Protein AF-A0A494VJX9-F1 (afdb_monomer_lite)

Radius of gyration: 27.88 Å; chains: 1; bounding box: 88×55×49 Å

pLDDT: mean 78.07, std 16.82, range [43.84, 96.06]

InterPro domains:
  IPR010093 SinI-like, DNA-binding domain [TIGR01764] 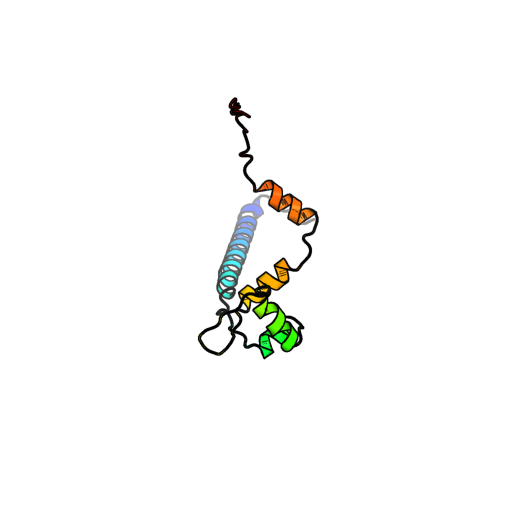(41-87)
  IPR041657 Helix-turn-helix domain, group 17 [PF12728] (40-88)

Foldseek 3Di:
DPDDDPVCVVVVVVVVVVVVVVVVVVVVVVVVVVPPPQDKDFLVRLCVVVVHDSVVSVVCVVVVLADWDDPDPGIIDGPVSSVVSVVVPDDDDPVNVVVVVVPDPPPDPDDDDDDDDDDDD

Organism: NCBI:txid2305508

Sequence (121 aa):
MNKITFEELPEMVGRLFAKLEKIEALLKGQKANEQDPDEMLTVDQAAVFLDLAVPTLYSKVSRREIPVCKPGKRLYFSKSELTEYKKGGRHQTVNQMLDEYQVIPKVLKRRSKRFSGGYGR

Structure (mmCIF, N/CA/C/O backbone):
data_AF-A0A494VJX9-F1
#
_entry.id   AF-A0A494VJX9-F1
#
loop_
_atom_site.group_PDB
_atom_site.id
_atom_site.type_symbol
_atom_site.label_atom_id
_atom_site.label_alt_id
_atom_site.label_comp_id
_atom_site.label_asym_id
_atom_site.label_entity_id
_atom_site.label_seq_id
_atom_site.pdbx_PDB_ins_code
_atom_site.Cartn_x
_atom_site.Cartn_y
_atom_site.Cartn_z
_atom_site.occupancy
_atom_site.B_iso_or_equiv
_atom_site.auth_seq_id
_atom_site.auth_comp_id
_atom_site.auth_asym_id
_atom_site.auth_atom_id
_atom_site.pdbx_PDB_model_num
ATOM 1 N N . MET A 1 1 ? -40.192 18.225 12.137 1.00 46.03 1 MET A N 1
ATOM 2 C CA . MET A 1 1 ? -39.012 18.317 13.025 1.00 46.03 1 MET A CA 1
ATOM 3 C C . MET A 1 1 ? -39.419 17.764 14.376 1.00 46.03 1 MET A C 1
ATOM 5 O O . MET A 1 1 ? -40.365 18.290 14.949 1.00 46.03 1 MET A O 1
ATOM 9 N N . ASN A 1 2 ? -38.791 16.679 14.833 1.00 67.75 2 ASN A N 1
ATOM 10 C CA . ASN A 1 2 ? -39.114 16.081 16.129 1.00 67.75 2 ASN A CA 1
ATOM 11 C C . ASN A 1 2 ? -38.747 17.081 17.231 1.00 67.75 2 ASN A C 1
ATOM 13 O O . ASN A 1 2 ? -37.590 17.483 17.341 1.00 67.75 2 ASN A O 1
ATOM 17 N N . LYS A 1 3 ? -39.754 17.542 17.976 1.00 74.62 3 LYS A N 1
ATOM 18 C CA . LYS A 1 3 ? -39.587 18.460 19.104 1.00 74.62 3 LYS A CA 1
ATOM 19 C C . LYS A 1 3 ? -39.005 17.650 20.259 1.00 74.62 3 LYS A C 1
ATOM 21 O O . LYS A 1 3 ? -39.729 16.888 20.881 1.00 74.62 3 LYS A O 1
ATOM 26 N N . ILE A 1 4 ? -37.704 17.785 20.487 1.00 77.31 4 ILE A N 1
ATOM 27 C CA . ILE A 1 4 ? -37.038 17.199 21.652 1.00 77.31 4 ILE A CA 1
ATOM 28 C C . ILE A 1 4 ? -37.461 18.028 22.864 1.00 77.31 4 ILE A C 1
ATOM 30 O O . ILE A 1 4 ? -37.346 19.257 22.838 1.00 77.31 4 ILE A O 1
ATOM 34 N N . THR A 1 5 ? -37.993 17.372 23.891 1.00 85.94 5 THR A N 1
ATOM 35 C CA . THR A 1 5 ? -38.350 18.032 25.150 1.00 85.94 5 THR A CA 1
ATOM 36 C C . THR A 1 5 ? -37.164 18.005 26.116 1.00 85.94 5 THR A C 1
ATOM 38 O O . THR A 1 5 ? -36.262 17.178 25.993 1.00 85.94 5 THR A O 1
ATOM 41 N N . PHE A 1 6 ? -37.121 18.944 27.065 1.00 84.81 6 PHE A N 1
ATOM 42 C CA . PHE A 1 6 ? -36.008 19.045 28.019 1.00 84.81 6 PHE A CA 1
ATOM 43 C C . PHE A 1 6 ? -35.879 17.790 28.900 1.00 84.81 6 PHE A C 1
ATOM 45 O O . PHE A 1 6 ? -34.769 17.345 29.176 1.00 84.81 6 PHE A O 1
ATOM 52 N N . GLU A 1 7 ? -37.006 17.172 29.258 1.00 88.62 7 GLU A N 1
ATOM 53 C CA . GLU A 1 7 ? -37.061 15.941 30.060 1.00 88.62 7 GLU A CA 1
ATOM 54 C C . GLU A 1 7 ? -36.458 14.724 29.336 1.00 88.62 7 GLU A C 1
ATOM 56 O O . GLU A 1 7 ? -35.952 13.803 29.970 1.00 88.62 7 GLU A O 1
ATOM 61 N N . GLU A 1 8 ? -36.450 14.728 28.000 1.00 86.44 8 GLU A N 1
ATOM 62 C CA . GLU A 1 8 ? -35.874 13.656 27.176 1.00 86.44 8 GLU A CA 1
ATOM 63 C C . GLU A 1 8 ? -34.352 13.806 26.978 1.00 86.44 8 GLU A C 1
ATOM 65 O O . GLU A 1 8 ? -33.702 12.910 26.428 1.00 86.44 8 GLU A O 1
ATOM 70 N N . LEU A 1 9 ? -33.747 14.918 27.422 1.00 87.38 9 LEU A N 1
ATOM 71 C CA . LEU A 1 9 ? -32.315 15.177 27.238 1.00 87.38 9 LEU A CA 1
ATOM 72 C C . LEU A 1 9 ? -31.407 14.136 27.909 1.00 87.38 9 LEU A C 1
ATOM 74 O O . LEU A 1 9 ? -30.492 13.663 27.228 1.00 87.38 9 LEU A O 1
ATOM 78 N N . PRO A 1 10 ? -31.617 13.730 29.179 1.00 89.62 10 PRO A N 1
ATOM 79 C CA . PRO A 1 10 ? -30.741 12.755 29.828 1.00 89.62 10 PRO A CA 1
ATOM 80 C C . PRO A 1 10 ? -30.725 11.413 29.085 1.00 89.62 10 PRO A C 1
ATOM 82 O O . PRO A 1 10 ? -29.666 10.818 28.879 1.00 89.62 10 PRO A O 1
ATOM 85 N N . GLU A 1 11 ? -31.890 10.967 28.609 1.00 89.00 11 GLU A N 1
ATOM 86 C CA . GLU A 1 11 ? -32.025 9.712 27.872 1.00 89.00 11 GLU A CA 1
ATOM 87 C C . GLU A 1 11 ? -31.359 9.793 26.489 1.00 89.00 11 GLU A C 1
ATOM 89 O O . GLU A 1 11 ? -30.639 8.881 26.071 1.00 89.00 11 GLU A O 1
ATOM 94 N N . MET A 1 12 ? -31.541 10.910 25.782 1.00 88.38 12 MET A N 1
ATOM 95 C CA . MET A 1 12 ? -30.925 11.136 24.476 1.00 88.38 12 MET A CA 1
ATOM 96 C C . MET A 1 12 ? -29.400 11.218 24.553 1.00 88.38 12 MET A C 1
ATOM 98 O O . MET A 1 12 ? -28.718 10.657 23.692 1.00 88.38 12 MET A O 1
ATOM 102 N N . VAL A 1 13 ? -28.858 11.858 25.592 1.00 91.25 13 VAL A N 1
ATOM 103 C CA . VAL A 1 13 ? -27.411 11.910 25.841 1.00 91.25 13 VAL A CA 1
ATOM 104 C C . VAL A 1 13 ? -26.868 10.514 26.145 1.00 91.25 13 VAL A C 1
ATOM 106 O O . VAL A 1 13 ? -25.856 10.128 25.564 1.00 91.25 13 VAL A O 1
ATOM 109 N N . GLY A 1 14 ? -27.570 9.710 26.952 1.00 92.38 14 GLY A N 1
ATOM 110 C CA . GLY A 1 14 ? -27.188 8.315 27.203 1.00 92.38 14 GLY A CA 1
ATOM 111 C C . GLY A 1 14 ? -27.150 7.470 25.924 1.00 92.38 14 GLY A C 1
ATOM 112 O O . GLY A 1 14 ? -26.184 6.750 25.667 1.00 92.38 14 GLY A O 1
ATOM 113 N N . ARG A 1 15 ? -28.159 7.616 25.054 1.00 91.44 15 ARG A N 1
ATOM 114 C CA . ARG A 1 15 ? -28.196 6.947 23.740 1.00 91.44 15 ARG A CA 1
ATOM 115 C C . ARG A 1 15 ? -27.068 7.412 22.816 1.00 91.44 15 ARG A C 1
ATOM 117 O O . ARG A 1 15 ? -26.540 6.603 22.052 1.00 91.44 15 ARG A O 1
ATOM 124 N N . LEU A 1 16 ? -26.713 8.697 22.853 1.00 93.88 16 LEU A N 1
ATOM 125 C CA . LEU A 1 16 ? -25.591 9.238 22.086 1.00 93.88 16 LEU A CA 1
ATOM 126 C C . LEU A 1 16 ? -24.269 8.642 22.576 1.00 93.88 16 LEU A C 1
ATOM 128 O O . LEU A 1 16 ? -23.473 8.187 21.760 1.00 93.88 16 LEU A O 1
ATOM 132 N N . PHE A 1 17 ? -24.078 8.578 23.893 1.00 95.06 17 PHE A N 1
ATOM 133 C CA . PHE A 1 17 ? -22.880 8.022 24.514 1.00 95.06 17 PHE A CA 1
ATOM 134 C C . PHE A 1 17 ? -22.680 6.550 24.136 1.00 95.06 17 PHE A C 1
ATOM 136 O O . PHE A 1 17 ? -21.626 6.184 23.629 1.00 95.06 17 PHE A O 1
ATOM 143 N N . ALA A 1 18 ? -23.732 5.731 24.228 1.00 93.62 18 ALA A N 1
ATOM 144 C CA . ALA A 1 18 ? -23.677 4.325 23.818 1.00 93.62 18 ALA A CA 1
ATOM 145 C C . ALA A 1 18 ? -23.341 4.148 22.323 1.00 93.62 18 ALA A C 1
ATOM 147 O O . ALA A 1 18 ? -22.629 3.221 21.928 1.00 93.62 18 ALA A O 1
ATOM 148 N N . LYS A 1 19 ? -23.840 5.043 21.456 1.00 93.56 19 LYS A N 1
ATOM 149 C CA . LYS A 1 19 ? -23.477 5.041 20.030 1.00 93.56 19 LYS A CA 1
ATOM 150 C C . LYS A 1 19 ? -22.017 5.433 19.815 1.00 93.56 19 LYS A C 1
ATOM 152 O O . LYS A 1 19 ? -21.372 4.831 18.959 1.00 93.56 19 LYS A O 1
ATOM 157 N N . LEU A 1 20 ? -21.511 6.405 20.572 1.00 94.12 20 LEU A N 1
ATOM 158 C CA . LEU A 1 20 ? -20.107 6.810 20.524 1.00 94.12 20 LEU A CA 1
ATOM 159 C C . LEU A 1 20 ? -19.191 5.666 20.966 1.00 94.12 20 LEU A C 1
ATOM 161 O O . LEU A 1 20 ? -18.298 5.308 20.206 1.00 94.12 20 LEU A O 1
ATOM 165 N N . GLU A 1 21 ? -19.473 5.004 22.091 1.00 94.62 21 GLU A N 1
ATOM 166 C CA . GLU A 1 21 ? -18.704 3.835 22.547 1.00 94.62 21 GLU A CA 1
ATOM 167 C C . GLU A 1 21 ? -18.676 2.713 21.500 1.00 94.62 21 GLU A C 1
ATOM 169 O O . GLU A 1 21 ? -17.631 2.114 21.234 1.00 94.62 21 GLU A O 1
ATOM 174 N N . LYS A 1 22 ? -19.812 2.450 20.841 1.00 94.31 22 LYS A N 1
ATOM 175 C CA . LYS A 1 22 ? -19.888 1.451 19.768 1.00 94.31 22 LYS A CA 1
ATOM 176 C C . LYS A 1 22 ? -19.014 1.828 18.570 1.00 94.31 22 LYS A C 1
ATOM 178 O O . LYS A 1 22 ? -18.343 0.961 18.012 1.00 94.31 22 LYS A O 1
ATOM 183 N N . ILE A 1 23 ? -19.018 3.099 18.166 1.00 93.25 23 ILE A N 1
ATOM 184 C CA . ILE A 1 23 ? -18.161 3.595 17.081 1.00 93.25 23 ILE A CA 1
ATOM 185 C C . ILE A 1 23 ? -16.686 3.489 17.484 1.00 93.25 23 ILE A C 1
ATOM 187 O O . ILE A 1 23 ? -15.879 2.996 16.699 1.00 93.25 23 ILE A O 1
ATOM 191 N N . GLU A 1 24 ? -16.334 3.876 18.709 1.00 89.94 24 GLU A N 1
ATOM 192 C CA . GLU A 1 24 ? -14.968 3.756 19.224 1.00 89.94 24 GLU A CA 1
ATOM 193 C C . GLU A 1 24 ? -14.475 2.305 19.233 1.00 89.94 24 GLU A C 1
ATOM 195 O O . GLU A 1 24 ? -13.343 2.038 18.827 1.00 89.94 24 GLU A O 1
ATOM 200 N N . ALA A 1 25 ? -15.319 1.356 19.646 1.00 88.38 25 ALA A N 1
ATOM 201 C CA . ALA A 1 25 ? -14.991 -0.066 19.627 1.00 88.38 25 ALA A CA 1
ATOM 202 C C . ALA A 1 25 ? -14.744 -0.584 18.198 1.00 88.38 25 ALA A C 1
ATOM 204 O O . ALA A 1 25 ? -13.759 -1.286 17.958 1.00 88.38 25 ALA A O 1
ATOM 205 N N . LEU A 1 26 ? -15.588 -0.195 17.235 1.00 86.38 26 LEU A N 1
ATOM 206 C CA . LEU A 1 26 ? -15.417 -0.567 15.826 1.00 86.38 26 LEU A CA 1
ATOM 207 C C . LEU A 1 26 ? -14.131 0.023 15.224 1.00 86.38 26 LEU A C 1
ATOM 209 O O . LEU A 1 26 ? -13.405 -0.679 14.522 1.00 86.38 26 LEU A O 1
ATOM 213 N N . LEU A 1 27 ? -13.808 1.281 15.539 1.00 81.19 27 LEU A N 1
ATOM 214 C CA . LEU A 1 27 ? -12.590 1.941 15.058 1.00 81.19 27 LEU A CA 1
ATOM 215 C C . LEU A 1 27 ? -11.314 1.341 15.666 1.00 81.19 27 LEU A C 1
ATOM 217 O O . LEU A 1 27 ? -10.307 1.209 14.970 1.00 81.19 27 LEU A O 1
ATOM 221 N N . LYS A 1 28 ? -11.343 0.938 16.944 1.00 80.25 28 LYS A N 1
ATOM 222 C CA . LYS A 1 28 ? -10.225 0.217 17.581 1.00 80.25 28 LYS A CA 1
ATOM 223 C C . LYS A 1 28 ? -9.977 -1.140 16.919 1.00 80.25 28 LYS A C 1
ATOM 225 O O . LYS A 1 28 ? -8.821 -1.498 16.715 1.00 80.25 28 LYS A O 1
ATOM 230 N N . GLY A 1 29 ? -11.037 -1.858 16.541 1.00 66.69 29 GLY A N 1
ATOM 231 C CA . GLY A 1 29 ? -10.928 -3.130 15.819 1.00 66.69 29 GLY A CA 1
ATOM 232 C C . GLY A 1 29 ? -10.369 -2.986 14.399 1.00 66.69 29 GLY A C 1
ATOM 233 O O . GLY A 1 29 ? -9.607 -3.837 13.953 1.00 66.69 29 GLY A O 1
ATOM 234 N N . GLN A 1 30 ? -10.685 -1.893 13.697 1.00 63.09 30 GLN A N 1
ATOM 235 C CA . GLN A 1 30 ? -10.206 -1.668 12.327 1.00 63.09 30 GLN A CA 1
ATOM 236 C C . GLN A 1 30 ? -8.705 -1.363 12.242 1.00 63.09 30 GLN A C 1
ATOM 238 O O . GLN A 1 30 ? -8.054 -1.834 11.315 1.00 63.09 30 GLN A O 1
ATOM 243 N N . LYS A 1 31 ? -8.128 -0.653 13.221 1.00 58.16 31 LYS A N 1
ATOM 244 C CA . LYS A 1 31 ? -6.680 -0.360 13.234 1.00 58.16 31 LYS A CA 1
ATOM 245 C C . LYS A 1 31 ? -5.796 -1.604 13.374 1.00 58.16 31 LYS A C 1
ATOM 247 O O . LYS A 1 31 ? -4.626 -1.553 13.016 1.00 58.16 31 LYS A O 1
ATOM 252 N N . ALA A 1 32 ? -6.334 -2.715 13.880 1.00 53.25 32 ALA A N 1
ATOM 253 C CA . ALA A 1 32 ? -5.587 -3.966 14.003 1.00 53.25 32 ALA A CA 1
ATOM 254 C C . ALA A 1 32 ? -5.468 -4.740 12.674 1.00 53.25 32 ALA A C 1
ATOM 256 O O . ALA A 1 32 ? -4.579 -5.575 12.551 1.00 53.25 32 ALA A O 1
ATOM 257 N N . ASN A 1 33 ? -6.307 -4.443 11.672 1.00 51.16 33 ASN A N 1
ATOM 258 C CA . ASN A 1 33 ? -6.288 -5.118 10.367 1.00 51.16 33 ASN A CA 1
ATOM 259 C C . ASN A 1 33 ? -5.368 -4.455 9.326 1.00 51.16 33 ASN A C 1
ATOM 261 O O . ASN A 1 33 ? -5.300 -4.932 8.201 1.00 51.16 33 ASN A O 1
ATOM 265 N N . GLU A 1 34 ? -4.646 -3.384 9.669 1.00 54.44 34 GLU A N 1
ATOM 266 C CA . GLU A 1 34 ? -3.615 -2.808 8.782 1.00 54.44 34 GLU A CA 1
ATOM 267 C C . GLU A 1 34 ? -2.246 -3.493 8.927 1.00 54.44 34 GLU A C 1
ATOM 269 O O . GLU A 1 34 ? -1.308 -3.161 8.207 1.00 54.44 34 GLU A O 1
ATOM 274 N N . GLN A 1 35 ? -2.124 -4.484 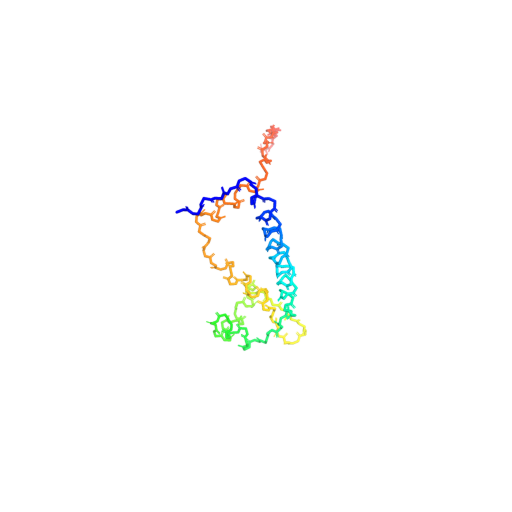9.815 1.00 52.03 35 GLN A N 1
ATOM 275 C CA . GLN A 1 35 ? -0.982 -5.397 9.840 1.00 52.03 35 GLN A CA 1
ATOM 276 C C . GLN A 1 35 ? -1.250 -6.589 8.921 1.00 52.03 35 GLN A C 1
ATOM 278 O O . GLN A 1 35 ? -1.215 -7.740 9.355 1.00 52.03 35 GLN A O 1
ATOM 283 N N . ASP A 1 36 ? -1.517 -6.326 7.641 1.00 57.56 36 ASP A N 1
ATOM 284 C CA . ASP A 1 36 ? -1.230 -7.359 6.652 1.00 57.56 36 ASP A CA 1
ATOM 285 C C . ASP A 1 36 ? 0.278 -7.645 6.768 1.00 57.56 36 ASP A C 1
ATOM 287 O O . ASP A 1 36 ? 1.076 -6.700 6.705 1.00 57.56 36 ASP A O 1
ATOM 291 N N . PRO A 1 37 ? 0.701 -8.900 7.014 1.00 61.78 37 PRO A N 1
ATOM 292 C CA . PRO A 1 37 ? 2.116 -9.230 7.007 1.00 61.78 37 PRO A CA 1
ATOM 293 C C . PRO A 1 37 ? 2.650 -8.799 5.649 1.00 61.78 37 PRO A C 1
ATOM 295 O O . PRO A 1 37 ? 2.119 -9.239 4.631 1.00 61.78 37 PRO A O 1
ATOM 298 N N . ASP A 1 38 ? 3.629 -7.893 5.649 1.00 73.31 38 ASP A N 1
ATOM 299 C CA . ASP A 1 38 ? 4.127 -7.258 4.435 1.00 73.31 38 ASP A CA 1
ATOM 300 C C . ASP A 1 38 ? 4.460 -8.329 3.392 1.00 73.31 38 ASP A C 1
ATOM 302 O O . ASP A 1 38 ? 5.416 -9.101 3.523 1.00 73.31 38 ASP A O 1
ATOM 306 N N . GLU A 1 39 ? 3.565 -8.455 2.413 1.00 85.75 39 GLU A N 1
ATOM 307 C CA . GLU A 1 39 ? 3.545 -9.604 1.526 1.00 85.75 39 GLU A CA 1
ATOM 308 C C . GLU A 1 39 ? 4.729 -9.468 0.574 1.00 85.75 39 GLU A C 1
ATOM 310 O O . GLU A 1 39 ? 4.817 -8.512 -0.202 1.00 85.75 39 GLU A O 1
ATOM 315 N N . MET A 1 40 ? 5.662 -10.419 0.645 1.00 90.31 40 MET A N 1
ATOM 316 C CA . MET A 1 40 ? 6.802 -10.451 -0.260 1.00 90.31 40 MET A CA 1
ATOM 317 C C . MET A 1 40 ? 6.376 -11.001 -1.616 1.00 90.31 40 MET A C 1
ATOM 319 O O . MET A 1 40 ? 6.123 -12.195 -1.779 1.00 90.31 40 MET A O 1
ATOM 323 N N . LEU A 1 41 ? 6.359 -10.122 -2.607 1.00 92.44 41 LEU A N 1
ATOM 324 C CA . LEU A 1 41 ? 6.070 -10.447 -3.991 1.00 92.44 41 LEU A CA 1
ATOM 325 C C . LEU A 1 41 ? 7.342 -10.886 -4.720 1.00 92.44 41 LEU A C 1
ATOM 327 O O . LEU A 1 41 ? 8.433 -10.342 -4.537 1.00 92.44 41 LEU A O 1
ATOM 331 N N . THR A 1 42 ? 7.194 -11.878 -5.589 1.00 94.50 42 THR A N 1
ATOM 332 C CA . THR A 1 42 ? 8.223 -12.272 -6.562 1.00 94.50 42 THR A CA 1
ATOM 333 C C . THR A 1 42 ? 8.281 -11.292 -7.737 1.00 94.50 42 THR A C 1
ATOM 335 O O . THR A 1 42 ? 7.417 -10.431 -7.883 1.00 94.50 42 THR A O 1
ATOM 338 N N . VAL A 1 43 ? 9.287 -11.429 -8.609 1.00 93.75 43 VAL A N 1
ATOM 339 C CA . VAL A 1 43 ? 9.435 -10.590 -9.816 1.00 93.75 43 VAL A CA 1
ATOM 340 C C . VAL A 1 43 ? 8.172 -10.606 -10.682 1.00 93.75 43 VAL A C 1
ATOM 342 O O . VAL A 1 43 ? 7.721 -9.544 -11.100 1.00 93.75 43 VAL A O 1
ATOM 345 N N . ASP A 1 44 ? 7.574 -11.777 -10.910 1.00 94.62 44 ASP A N 1
ATOM 346 C CA . ASP A 1 44 ? 6.386 -11.906 -11.762 1.00 94.62 44 ASP A CA 1
ATOM 347 C C . ASP A 1 44 ? 5.157 -11.251 -11.119 1.00 94.62 44 ASP A C 1
ATOM 349 O O . ASP A 1 44 ? 4.417 -10.519 -11.771 1.00 94.62 44 ASP A O 1
ATOM 353 N N . GLN A 1 45 ? 4.974 -11.441 -9.810 1.00 94.50 45 GLN A N 1
ATOM 354 C CA . GLN A 1 45 ? 3.882 -10.815 -9.062 1.00 94.50 45 GLN A CA 1
ATOM 355 C C . GLN A 1 45 ? 4.037 -9.292 -8.989 1.00 94.50 45 GLN A C 1
ATOM 357 O O . GLN A 1 45 ? 3.061 -8.567 -9.158 1.00 94.50 45 GLN A O 1
ATOM 362 N N . ALA A 1 46 ? 5.257 -8.793 -8.782 1.00 94.00 46 ALA A N 1
ATOM 363 C CA . ALA A 1 46 ? 5.547 -7.363 -8.780 1.00 94.00 46 ALA A CA 1
ATOM 364 C C . ALA A 1 46 ? 5.341 -6.735 -10.169 1.00 94.00 46 ALA A C 1
ATOM 366 O O . ALA A 1 46 ? 4.835 -5.619 -10.270 1.00 94.00 46 ALA A O 1
ATOM 367 N N . ALA A 1 47 ? 5.690 -7.460 -11.237 1.00 94.75 47 ALA A N 1
ATOM 368 C CA . ALA A 1 47 ? 5.453 -7.039 -12.615 1.00 94.75 47 ALA A CA 1
ATOM 369 C C . ALA A 1 47 ? 3.951 -6.880 -12.895 1.00 94.75 47 ALA A C 1
ATOM 371 O O . ALA A 1 47 ? 3.535 -5.840 -13.404 1.00 94.75 47 ALA A O 1
ATOM 372 N N . VAL A 1 48 ? 3.135 -7.851 -12.468 1.00 95.38 48 VAL A N 1
ATOM 373 C CA . VAL A 1 48 ? 1.667 -7.767 -12.542 1.00 95.38 48 VAL A CA 1
ATOM 374 C C . VAL A 1 48 ? 1.129 -6.623 -11.678 1.00 95.38 48 VAL A C 1
ATOM 376 O O . VAL A 1 48 ? 0.290 -5.860 -12.133 1.00 95.38 48 VAL A O 1
ATOM 379 N N . PHE A 1 49 ? 1.630 -6.448 -10.454 1.00 93.62 49 PHE A N 1
ATOM 380 C CA . PHE A 1 49 ? 1.150 -5.409 -9.533 1.00 93.62 49 PHE A CA 1
ATOM 381 C C . PHE A 1 49 ? 1.392 -3.973 -10.035 1.00 93.62 49 PHE A C 1
ATOM 383 O O . PHE A 1 49 ? 0.582 -3.066 -9.805 1.00 93.62 49 PHE A O 1
ATOM 390 N N . LEU A 1 50 ? 2.530 -3.751 -10.695 1.00 91.19 50 LEU A N 1
ATOM 391 C CA . LEU A 1 50 ? 2.916 -2.455 -11.253 1.00 91.19 50 LEU A CA 1
ATOM 392 C C . LEU A 1 50 ? 2.450 -2.248 -12.699 1.00 91.19 50 LEU A C 1
ATOM 394 O O . LEU A 1 50 ? 2.713 -1.179 -13.247 1.00 91.19 50 LEU A O 1
ATOM 398 N N . ASP A 1 51 ? 1.796 -3.242 -13.307 1.00 93.69 51 ASP A N 1
ATOM 399 C CA . ASP A 1 51 ? 1.433 -3.256 -14.728 1.00 93.69 51 ASP A CA 1
ATOM 400 C C . ASP A 1 51 ? 2.651 -3.029 -15.654 1.00 93.69 51 ASP A C 1
ATOM 402 O O . ASP A 1 51 ? 2.601 -2.286 -16.636 1.00 93.69 51 ASP A O 1
ATOM 406 N N . LEU A 1 52 ? 3.787 -3.661 -15.332 1.00 92.81 52 LEU A N 1
ATOM 407 C CA . LEU A 1 52 ? 5.041 -3.570 -16.085 1.00 92.81 52 LEU A CA 1
ATOM 408 C C . LEU A 1 52 ? 5.438 -4.927 -16.666 1.00 92.81 52 LEU A C 1
ATOM 410 O O . LEU A 1 52 ? 5.251 -5.969 -16.048 1.00 92.81 52 LEU A O 1
ATOM 414 N N . ALA A 1 53 ? 6.099 -4.923 -17.824 1.00 96.00 53 ALA A N 1
ATOM 415 C CA . ALA A 1 53 ? 6.759 -6.128 -18.316 1.00 96.00 53 ALA A CA 1
ATOM 416 C C . ALA A 1 53 ? 7.967 -6.481 -17.423 1.00 96.00 53 ALA A C 1
ATOM 418 O O . ALA A 1 53 ? 8.737 -5.601 -17.031 1.00 96.00 53 ALA A O 1
ATOM 419 N N . VAL A 1 54 ? 8.194 -7.774 -17.168 1.00 95.25 54 VAL A N 1
ATOM 420 C CA . VAL A 1 54 ? 9.352 -8.296 -16.410 1.00 95.25 54 VAL A CA 1
ATOM 421 C C . VAL A 1 54 ? 10.705 -7.677 -16.831 1.00 95.25 54 VAL A C 1
ATOM 423 O O . VAL A 1 54 ? 11.435 -7.212 -15.952 1.00 95.25 54 VAL A O 1
ATOM 426 N N . PRO A 1 55 ? 11.073 -7.574 -18.129 1.00 96.06 55 PRO A N 1
ATOM 427 C CA . PRO A 1 55 ? 12.332 -6.925 -18.526 1.00 96.06 55 PRO A CA 1
ATOM 428 C C . PRO A 1 55 ? 12.395 -5.429 -18.167 1.00 96.06 55 PRO A C 1
ATOM 430 O O . PRO A 1 55 ? 13.458 -4.909 -17.812 1.00 96.06 55 PRO A O 1
ATOM 433 N N . THR A 1 56 ? 11.264 -4.725 -18.215 1.00 95.12 56 THR A N 1
ATOM 434 C CA . THR A 1 56 ? 11.161 -3.323 -17.788 1.00 95.12 56 THR A CA 1
ATOM 435 C C . THR A 1 56 ? 11.340 -3.203 -16.279 1.00 95.12 56 THR A C 1
ATOM 437 O O . THR A 1 56 ? 12.068 -2.320 -15.826 1.00 95.12 56 THR A O 1
ATOM 440 N N . LEU A 1 57 ? 10.751 -4.120 -15.506 1.00 94.38 57 LEU A N 1
ATOM 441 C CA . LEU A 1 57 ? 10.943 -4.190 -14.060 1.00 94.38 57 LEU A CA 1
ATOM 442 C C . LEU A 1 57 ? 12.428 -4.383 -13.712 1.00 94.38 57 LEU A C 1
ATOM 444 O O . LEU A 1 57 ? 12.970 -3.614 -12.921 1.00 94.38 57 LEU A O 1
ATOM 448 N N . TYR A 1 58 ? 13.127 -5.312 -14.374 1.00 94.38 58 TYR A N 1
ATOM 449 C CA . TYR A 1 58 ? 14.579 -5.482 -14.210 1.00 94.38 58 TYR A CA 1
ATOM 450 C C . TYR A 1 58 ? 15.372 -4.215 -14.553 1.00 94.38 58 TYR A C 1
ATOM 452 O O . TYR A 1 58 ? 16.321 -3.872 -13.846 1.00 94.38 58 TYR A O 1
ATOM 460 N N . SER A 1 59 ? 14.978 -3.504 -15.612 1.00 95.00 59 SER A N 1
ATOM 461 C CA . SER A 1 59 ? 15.625 -2.253 -16.027 1.00 95.00 59 SER A CA 1
ATOM 462 C C . SER A 1 59 ? 15.444 -1.138 -14.993 1.00 95.00 59 SER A C 1
ATOM 464 O O . SER A 1 59 ? 16.373 -0.379 -14.731 1.00 95.00 59 SER A O 1
ATOM 466 N N . LYS A 1 60 ? 14.265 -1.041 -14.374 1.00 92.44 60 LYS A N 1
ATOM 467 C CA . LYS A 1 60 ? 13.998 -0.064 -13.310 1.00 92.44 60 LYS A CA 1
ATOM 468 C C . LYS A 1 60 ? 14.701 -0.422 -12.004 1.00 92.44 60 LYS A C 1
ATOM 470 O O . LYS A 1 60 ? 15.247 0.458 -11.342 1.00 92.44 60 LYS A O 1
ATOM 475 N N . VAL A 1 61 ? 14.764 -1.709 -11.672 1.00 92.56 61 VAL A N 1
ATOM 476 C CA . VAL A 1 61 ? 15.529 -2.211 -10.523 1.00 92.56 61 VAL A CA 1
ATOM 477 C C . VAL A 1 61 ? 17.024 -1.925 -10.687 1.00 92.56 61 VAL A C 1
ATOM 479 O O . VAL A 1 61 ? 17.659 -1.441 -9.752 1.00 92.56 61 VAL A O 1
ATOM 482 N N . SER A 1 62 ? 17.604 -2.156 -11.870 1.00 91.44 62 SER A N 1
ATOM 483 C CA . SER A 1 62 ? 19.035 -1.902 -12.103 1.00 91.44 62 SER A CA 1
ATOM 484 C C . SER A 1 62 ? 19.396 -0.415 -12.020 1.00 91.44 62 SER A C 1
ATOM 486 O O . SER A 1 62 ? 20.475 -0.070 -11.536 1.00 91.44 62 SER A O 1
ATOM 488 N N . ARG A 1 63 ? 18.466 0.467 -12.407 1.00 92.44 63 ARG A N 1
ATOM 489 C CA . ARG A 1 63 ? 18.568 1.928 -12.261 1.00 92.44 63 ARG A CA 1
ATOM 490 C C . ARG A 1 63 ? 18.231 2.441 -10.859 1.00 92.44 63 ARG A C 1
ATOM 492 O O . ARG A 1 63 ? 18.338 3.640 -10.629 1.00 92.44 63 ARG A O 1
ATOM 499 N N . ARG A 1 64 ? 17.866 1.553 -9.924 1.00 88.81 64 ARG A N 1
ATOM 500 C CA . ARG A 1 64 ? 17.453 1.885 -8.548 1.00 88.81 64 ARG A CA 1
ATOM 501 C C . ARG A 1 64 ? 16.223 2.801 -8.484 1.00 88.81 64 ARG A C 1
ATOM 503 O O . ARG A 1 64 ? 16.081 3.579 -7.550 1.00 88.81 64 ARG A O 1
ATOM 510 N N . GLU A 1 65 ? 15.341 2.708 -9.479 1.00 89.81 65 GLU A N 1
ATOM 511 C CA . GLU A 1 65 ? 14.093 3.478 -9.525 1.00 89.81 65 GLU A CA 1
ATOM 512 C C . GLU A 1 65 ? 12.984 2.834 -8.682 1.00 89.81 65 GLU A C 1
ATOM 514 O O . GLU A 1 65 ? 12.094 3.539 -8.223 1.00 89.81 65 GLU A O 1
ATOM 519 N N . ILE A 1 66 ? 13.020 1.509 -8.499 1.00 91.62 66 ILE A N 1
ATOM 520 C CA . ILE A 1 66 ? 12.021 0.736 -7.745 1.00 91.62 66 ILE A CA 1
ATOM 521 C C . ILE A 1 66 ? 12.700 0.103 -6.521 1.00 91.62 66 ILE A C 1
ATOM 523 O O . ILE A 1 66 ? 13.776 -0.488 -6.686 1.00 91.62 66 ILE A O 1
ATOM 527 N N . PRO A 1 67 ? 12.099 0.196 -5.318 1.00 88.75 67 PRO A N 1
ATOM 528 C CA . PRO A 1 67 ? 12.623 -0.451 -4.117 1.00 88.75 67 PRO A CA 1
ATOM 529 C C . PRO A 1 67 ? 12.591 -1.979 -4.258 1.00 88.75 67 PRO A C 1
ATOM 531 O O . PRO A 1 67 ? 11.664 -2.544 -4.837 1.00 88.75 67 PRO A O 1
ATOM 534 N N . VAL A 1 68 ? 13.640 -2.659 -3.786 1.00 92.19 68 VAL A N 1
ATOM 535 C CA . VAL A 1 68 ? 13.785 -4.112 -3.944 1.00 92.19 68 VAL A CA 1
ATOM 536 C C . VAL A 1 68 ? 14.555 -4.733 -2.782 1.00 92.19 68 VAL A C 1
ATOM 538 O O . VAL A 1 68 ? 15.592 -4.222 -2.355 1.00 92.19 68 VAL A O 1
ATOM 541 N N . CYS A 1 69 ? 14.108 -5.904 -2.333 1.00 89.00 69 CYS A N 1
ATOM 542 C CA . CYS A 1 69 ? 14.849 -6.763 -1.422 1.00 89.00 69 CYS A CA 1
ATOM 543 C C . CYS A 1 69 ? 15.603 -7.829 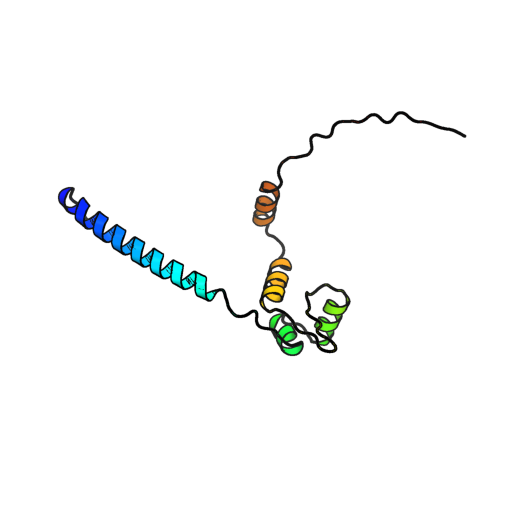-2.229 1.00 89.00 69 CYS A C 1
ATOM 545 O O . CYS A 1 69 ? 15.008 -8.605 -2.978 1.00 89.00 69 CYS A O 1
ATOM 547 N N . LYS A 1 70 ? 16.927 -7.918 -2.064 1.00 87.44 70 LYS A N 1
ATOM 548 C CA . LYS A 1 70 ? 17.763 -8.914 -2.757 1.00 87.44 70 LYS A CA 1
ATOM 549 C C . LYS A 1 70 ? 18.477 -9.853 -1.774 1.0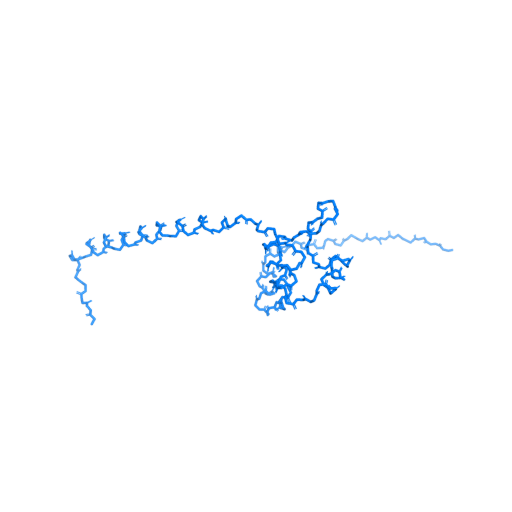0 87.44 70 LYS A C 1
ATOM 551 O O . LYS A 1 70 ? 19.700 -9.778 -1.635 1.00 87.44 70 LYS A O 1
ATOM 556 N N . PRO A 1 71 ? 17.755 -10.750 -1.080 1.00 83.75 71 PRO A N 1
ATOM 557 C CA . PRO A 1 71 ? 18.389 -11.819 -0.323 1.00 83.75 71 PRO A CA 1
ATOM 558 C C . PRO A 1 71 ? 19.024 -12.829 -1.300 1.00 83.75 71 PRO A C 1
ATOM 560 O O . PRO A 1 71 ? 18.366 -13.685 -1.896 1.00 83.75 71 PRO A O 1
ATOM 563 N N . GLY A 1 72 ? 20.337 -12.710 -1.502 1.00 86.06 72 GLY A N 1
ATOM 564 C CA . GLY A 1 72 ? 21.118 -13.612 -2.349 1.00 86.06 72 GLY A CA 1
ATOM 565 C C . GLY A 1 72 ? 20.871 -13.424 -3.852 1.00 86.06 72 GLY A C 1
ATOM 566 O O . GLY A 1 72 ? 21.158 -12.368 -4.418 1.00 86.06 72 GLY A O 1
ATOM 567 N N . LYS A 1 73 ? 20.412 -14.487 -4.530 1.00 87.50 73 LYS A N 1
ATOM 568 C CA . LYS A 1 73 ? 20.276 -14.537 -6.003 1.00 87.50 73 LYS A CA 1
ATOM 569 C C . LYS A 1 73 ? 18.891 -14.133 -6.524 1.00 87.50 73 LYS A C 1
ATOM 571 O O . LYS A 1 73 ? 18.759 -13.891 -7.720 1.00 87.50 73 LYS A O 1
ATOM 576 N N . ARG A 1 74 ? 17.870 -14.080 -5.662 1.00 89.12 74 ARG A N 1
ATOM 577 C CA . ARG A 1 74 ? 16.482 -13.765 -6.038 1.00 89.12 74 ARG A CA 1
ATOM 578 C C . ARG A 1 74 ? 16.101 -12.349 -5.606 1.00 89.12 74 ARG A C 1
ATOM 580 O O . ARG A 1 74 ? 16.625 -11.845 -4.616 1.00 89.12 74 ARG A O 1
ATOM 587 N N . LEU A 1 75 ? 15.210 -11.727 -6.376 1.00 91.62 75 LEU A N 1
ATOM 588 C CA . LEU A 1 75 ? 14.602 -10.437 -6.053 1.00 91.62 75 LEU A CA 1
ATOM 589 C C . LEU A 1 75 ? 13.219 -10.682 -5.454 1.00 91.62 75 LEU A C 1
ATOM 591 O O . LEU A 1 75 ? 12.437 -11.454 -6.012 1.00 91.62 75 LEU A O 1
ATOM 595 N N . TYR A 1 76 ? 12.948 -10.000 -4.352 1.00 93.75 76 TYR A N 1
ATOM 596 C CA . TYR A 1 76 ? 11.645 -9.925 -3.711 1.00 93.75 76 TYR A CA 1
ATOM 597 C C . TYR A 1 76 ? 11.263 -8.461 -3.532 1.00 93.75 76 TYR A C 1
ATOM 599 O O . TYR A 1 76 ? 12.128 -7.588 -3.445 1.00 93.75 76 TYR A O 1
ATOM 607 N N . PHE A 1 77 ? 9.967 -8.204 -3.479 1.00 93.62 77 PHE A N 1
ATOM 608 C CA . PHE A 1 77 ? 9.420 -6.864 -3.372 1.00 93.62 77 PHE A CA 1
ATOM 609 C C . PHE A 1 77 ? 8.414 -6.822 -2.241 1.00 93.62 77 PHE A C 1
ATOM 611 O O . PHE A 1 77 ? 7.504 -7.644 -2.189 1.00 93.62 77 PHE A O 1
ATOM 618 N N . SER A 1 78 ? 8.574 -5.853 -1.355 1.00 93.06 78 SER A N 1
ATOM 619 C CA . SER A 1 78 ? 7.565 -5.541 -0.358 1.00 93.06 78 SER A CA 1
ATOM 620 C C . SER A 1 78 ? 6.348 -4.919 -1.046 1.00 93.06 78 SER A C 1
ATOM 622 O O . SER A 1 78 ? 6.466 -3.957 -1.813 1.00 93.06 78 SER A O 1
ATOM 624 N N . LYS A 1 79 ? 5.159 -5.469 -0.798 1.00 90.56 79 LYS A N 1
ATOM 625 C CA . LYS A 1 79 ? 3.909 -4.918 -1.334 1.00 90.56 79 LYS A CA 1
ATOM 626 C C . LYS A 1 79 ? 3.632 -3.518 -0.784 1.00 90.56 79 LYS A C 1
ATOM 628 O O . LYS A 1 79 ? 3.125 -2.670 -1.528 1.00 90.56 79 LYS A O 1
ATOM 633 N N . SER A 1 80 ? 3.975 -3.257 0.479 1.00 89.12 80 SER A N 1
ATOM 634 C CA . SER A 1 80 ? 3.839 -1.923 1.071 1.00 89.12 80 SER A CA 1
ATOM 635 C C . SER A 1 80 ? 4.771 -0.911 0.393 1.00 89.12 80 SER A C 1
ATOM 637 O O . SER A 1 80 ? 4.283 0.109 -0.098 1.00 89.12 80 SER A O 1
ATOM 639 N N . GLU A 1 81 ? 6.055 -1.238 0.208 1.00 89.44 81 GLU A N 1
ATOM 640 C CA . GLU A 1 81 ? 7.013 -0.374 -0.503 1.00 89.44 81 GLU A CA 1
ATOM 641 C C . GLU A 1 81 ? 6.598 -0.113 -1.961 1.00 89.44 81 GLU A C 1
ATOM 643 O O . GLU A 1 81 ? 6.677 1.017 -2.448 1.00 89.44 81 GLU A O 1
ATOM 648 N N . LEU A 1 82 ? 6.105 -1.131 -2.678 1.00 91.12 82 LEU A N 1
ATOM 649 C CA . LEU A 1 82 ? 5.601 -0.952 -4.045 1.00 91.12 82 LEU A CA 1
ATOM 650 C C . LEU A 1 82 ? 4.352 -0.063 -4.097 1.00 91.12 82 LEU A C 1
ATOM 652 O O . LEU A 1 82 ? 4.160 0.695 -5.053 1.00 91.12 82 LEU A O 1
ATOM 656 N N . THR A 1 83 ? 3.500 -0.137 -3.076 1.00 89.62 83 THR A N 1
ATOM 657 C CA . THR A 1 83 ? 2.318 0.724 -2.956 1.00 89.62 83 THR A CA 1
ATOM 658 C C . THR A 1 83 ? 2.725 2.176 -2.722 1.00 89.62 83 THR A C 1
ATOM 660 O O . THR A 1 83 ? 2.172 3.080 -3.352 1.00 89.62 83 THR A O 1
ATOM 663 N N . GLU A 1 84 ? 3.710 2.414 -1.858 1.00 87.88 84 GLU A N 1
ATOM 664 C CA . GLU A 1 84 ? 4.288 3.740 -1.632 1.00 87.88 84 GLU A CA 1
ATOM 665 C C . GLU A 1 84 ? 4.965 4.291 -2.886 1.00 87.88 84 GLU A C 1
ATOM 667 O O . GLU A 1 84 ? 4.709 5.433 -3.266 1.00 87.88 84 GLU A O 1
ATOM 672 N N . TYR A 1 85 ? 5.729 3.464 -3.601 1.00 88.81 85 TYR A N 1
ATOM 673 C CA . TYR A 1 85 ? 6.311 3.823 -4.892 1.00 88.81 85 TYR A CA 1
ATOM 674 C C . TYR A 1 85 ? 5.239 4.266 -5.902 1.00 88.81 85 TYR A C 1
ATOM 676 O O . TYR A 1 85 ? 5.366 5.320 -6.531 1.00 88.81 85 TYR A O 1
ATOM 684 N N . LYS A 1 86 ? 4.134 3.514 -6.017 1.00 86.19 86 LYS A N 1
ATOM 685 C CA . LYS A 1 86 ? 3.007 3.857 -6.903 1.00 86.19 86 LYS A CA 1
ATOM 686 C C . LYS A 1 86 ? 2.331 5.168 -6.489 1.00 86.19 86 LYS A C 1
ATOM 688 O O . LYS A 1 86 ? 1.939 5.951 -7.354 1.00 86.19 86 LYS A O 1
ATOM 693 N N . LYS A 1 87 ? 2.220 5.431 -5.181 1.00 84.88 87 LYS A N 1
ATOM 694 C CA . LYS A 1 87 ? 1.712 6.706 -4.646 1.00 84.88 87 LYS A CA 1
ATOM 695 C C . LYS A 1 87 ? 2.658 7.868 -4.965 1.00 84.88 87 LYS A C 1
ATOM 697 O O . LYS A 1 87 ? 2.176 8.915 -5.384 1.00 84.88 87 LYS A O 1
ATOM 702 N N . GLY A 1 88 ? 3.970 7.679 -4.828 1.00 76.94 88 GLY A N 1
ATOM 703 C CA . GLY A 1 88 ? 4.989 8.694 -5.124 1.00 76.94 88 GLY A CA 1
ATOM 704 C C . GLY A 1 88 ? 5.141 9.012 -6.615 1.00 7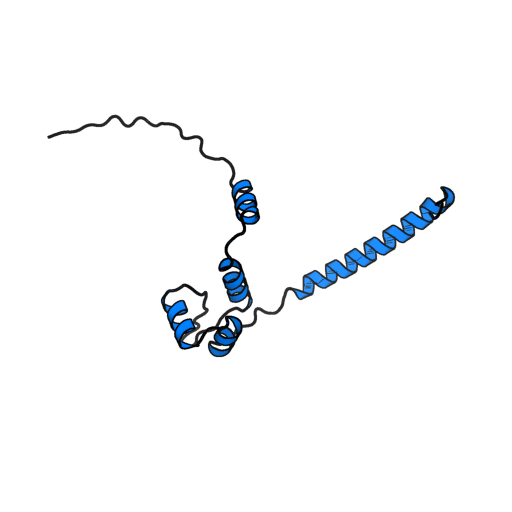6.94 88 GLY A C 1
ATOM 705 O O . GLY A 1 88 ? 5.466 10.139 -6.973 1.00 76.94 88 GLY A O 1
ATOM 706 N N . GLY A 1 89 ? 4.844 8.053 -7.497 1.00 67.62 89 GLY A N 1
ATOM 707 C CA . GLY A 1 89 ? 4.793 8.274 -8.947 1.00 67.62 89 GLY A CA 1
ATOM 708 C C . GLY A 1 89 ? 3.597 9.111 -9.419 1.00 67.62 89 GLY A C 1
ATOM 709 O O . GLY A 1 89 ? 3.543 9.508 -10.584 1.00 67.62 89 GLY A O 1
ATOM 710 N N . ARG A 1 90 ? 2.623 9.395 -8.544 1.00 67.31 90 ARG A N 1
ATOM 711 C CA . ARG A 1 90 ? 1.511 10.296 -8.853 1.00 67.31 90 ARG A CA 1
ATOM 712 C C . ARG A 1 90 ? 2.029 11.733 -8.833 1.00 67.31 90 ARG A C 1
ATOM 714 O O . ARG A 1 90 ? 2.587 12.172 -7.834 1.00 67.31 90 ARG A O 1
ATOM 721 N N . HIS A 1 91 ? 1.800 12.488 -9.909 1.00 58.78 91 HIS A N 1
ATOM 722 C CA . HIS A 1 91 ? 2.066 13.927 -9.900 1.00 58.78 91 HIS A CA 1
ATOM 723 C C . HIS A 1 91 ? 1.305 14.570 -8.734 1.00 58.78 91 HIS A C 1
ATOM 725 O O . HIS A 1 91 ? 0.072 14.493 -8.683 1.00 58.78 91 HIS A O 1
ATOM 731 N N . GLN A 1 92 ? 2.049 15.164 -7.795 1.00 57.50 92 GLN A N 1
ATOM 732 C CA . GLN A 1 92 ? 1.467 15.880 -6.667 1.00 57.50 92 GLN A CA 1
ATOM 733 C C . GLN A 1 92 ? 0.516 16.950 -7.209 1.00 57.50 92 GLN A C 1
ATOM 735 O O . GLN A 1 92 ? 0.861 17.718 -8.111 1.00 57.50 92 GLN A O 1
ATOM 740 N N . THR A 1 93 ? -0.706 16.984 -6.686 1.00 62.16 93 THR A N 1
ATOM 741 C CA . THR A 1 93 ? -1.629 18.073 -7.009 1.00 62.16 93 THR A CA 1
ATOM 742 C C . THR A 1 93 ? -1.166 19.348 -6.307 1.00 62.16 93 THR A C 1
ATOM 744 O O . THR A 1 93 ? -0.501 19.288 -5.274 1.00 62.16 93 THR A O 1
ATOM 747 N N . VAL A 1 94 ? -1.548 20.515 -6.836 1.00 65.88 94 VAL A N 1
ATOM 748 C CA . VAL A 1 94 ? -1.179 21.826 -6.263 1.00 65.88 94 VAL A CA 1
ATOM 749 C C . VAL A 1 94 ? -1.474 21.903 -4.755 1.00 65.88 94 VAL A C 1
ATOM 751 O O . VAL A 1 94 ? -0.674 22.444 -4.002 1.00 65.88 94 VAL A O 1
ATOM 754 N N . ASN A 1 95 ? -2.568 21.290 -4.292 1.00 63.69 95 ASN A N 1
ATOM 755 C CA . ASN A 1 95 ? -2.929 21.246 -2.871 1.00 63.69 95 ASN A CA 1
ATOM 756 C C . ASN A 1 95 ? -1.934 20.443 -2.014 1.00 63.69 95 ASN A C 1
ATOM 758 O O . ASN A 1 95 ? -1.601 20.872 -0.918 1.00 63.69 95 ASN A O 1
ATOM 762 N N . GLN A 1 96 ? -1.415 19.321 -2.522 1.00 59.62 96 GLN A N 1
ATOM 763 C CA . GLN A 1 96 ? -0.444 18.493 -1.793 1.00 59.62 96 GLN A CA 1
ATOM 764 C C . GLN A 1 96 ? 0.908 19.199 -1.650 1.00 59.62 96 GLN A C 1
ATOM 766 O O . GLN A 1 96 ? 1.527 19.131 -0.593 1.00 59.62 96 GLN A O 1
ATOM 771 N N . MET A 1 97 ? 1.328 19.933 -2.685 1.00 61.09 97 MET A N 1
ATOM 772 C CA . MET A 1 97 ? 2.529 20.771 -2.622 1.00 61.09 97 MET A CA 1
ATOM 773 C C . MET A 1 97 ? 2.382 21.867 -1.557 1.00 61.09 97 MET A C 1
ATOM 775 O O . MET A 1 97 ? 3.304 22.109 -0.783 1.00 61.09 97 MET A O 1
ATOM 779 N N . LEU A 1 98 ? 1.220 22.528 -1.493 1.00 65.19 98 LEU A N 1
ATOM 780 C CA . LEU A 1 98 ? 0.960 23.586 -0.511 1.00 65.19 98 LEU A CA 1
ATOM 781 C C . LEU A 1 98 ? 0.993 23.070 0.932 1.00 65.19 98 LEU A C 1
ATOM 783 O O . LEU A 1 98 ? 1.562 23.748 1.787 1.00 65.19 98 LEU A O 1
ATOM 787 N N . ASP A 1 99 ? 0.440 21.886 1.194 1.00 65.81 99 ASP A N 1
ATOM 788 C CA . ASP A 1 99 ? 0.485 21.262 2.520 1.00 65.81 99 ASP A CA 1
ATOM 789 C C . ASP A 1 99 ? 1.929 20.923 2.938 1.00 65.81 99 ASP A C 1
ATOM 791 O O . ASP A 1 99 ? 2.322 21.203 4.070 1.00 65.81 99 ASP A O 1
ATOM 795 N N . GLU A 1 100 ? 2.762 20.418 2.018 1.00 63.53 100 GLU A N 1
ATOM 796 C CA . GLU A 1 100 ? 4.181 20.112 2.274 1.00 63.53 100 GLU A CA 1
ATOM 797 C C . GLU A 1 100 ? 5.001 21.379 2.606 1.00 63.53 100 GLU A C 1
ATOM 799 O O . GLU A 1 100 ? 5.807 21.388 3.541 1.00 63.53 100 GLU A O 1
ATOM 804 N N . TYR A 1 101 ? 4.735 22.497 1.918 1.00 61.25 101 TYR A N 1
ATOM 805 C CA . TYR A 1 101 ? 5.391 23.786 2.181 1.00 61.25 101 TYR A CA 1
ATOM 806 C C . TYR A 1 101 ? 5.036 24.405 3.544 1.00 61.25 101 TYR A C 1
ATOM 808 O O . TYR A 1 101 ? 5.831 25.185 4.076 1.00 61.25 101 TYR A O 1
ATOM 816 N N . GLN A 1 102 ? 3.878 24.082 4.131 1.00 60.66 102 GLN A N 1
ATOM 817 C CA . GLN A 1 102 ? 3.491 24.605 5.449 1.00 60.66 102 GLN A CA 1
ATOM 818 C C . GLN A 1 102 ? 4.217 23.919 6.615 1.00 60.66 102 GLN A C 1
ATOM 820 O O . GLN A 1 102 ? 4.304 24.497 7.699 1.00 60.66 102 GLN A O 1
ATOM 825 N N . VAL A 1 103 ? 4.777 22.725 6.398 1.00 59.84 103 VAL A N 1
ATOM 826 C CA . VAL A 1 103 ? 5.431 21.922 7.446 1.00 59.84 103 VAL A CA 1
ATOM 827 C C . VAL A 1 103 ? 6.906 22.302 7.643 1.00 59.84 103 VAL A C 1
ATOM 829 O O . VAL A 1 103 ? 7.478 22.017 8.694 1.00 59.84 103 VAL A O 1
ATOM 832 N N . ILE A 1 104 ? 7.539 23.001 6.694 1.00 55.88 104 ILE A N 1
ATOM 833 C CA . ILE A 1 104 ? 8.942 23.427 6.826 1.00 55.88 104 ILE A CA 1
ATOM 834 C C . ILE A 1 104 ? 9.035 24.586 7.841 1.00 55.88 104 ILE A C 1
ATOM 836 O O . ILE A 1 104 ? 8.566 25.693 7.548 1.00 55.88 104 ILE A O 1
ATOM 840 N N . PRO A 1 105 ? 9.674 24.420 9.020 1.00 54.06 105 PRO A N 1
ATOM 841 C CA . PRO A 1 105 ? 9.863 25.535 9.936 1.00 54.06 105 PRO A CA 1
ATOM 842 C C . PRO A 1 105 ? 10.764 26.580 9.272 1.00 54.06 105 PRO A C 1
ATOM 844 O O . PRO A 1 105 ? 11.856 26.275 8.792 1.00 54.06 105 PRO A O 1
ATOM 847 N N . LYS A 1 106 ? 10.298 27.835 9.246 1.00 56.16 106 LYS A N 1
ATOM 848 C CA . LYS A 1 106 ? 11.007 29.008 8.709 1.00 56.16 106 LYS A CA 1
ATOM 849 C C . LYS A 1 106 ? 12.331 29.253 9.452 1.00 56.16 106 LYS A C 1
ATOM 851 O O . LYS A 1 106 ? 12.423 30.155 10.280 1.00 56.16 106 LYS A O 1
ATOM 856 N N . VAL A 1 107 ? 13.383 28.493 9.151 1.00 59.03 107 VAL A N 1
ATOM 857 C CA . VAL A 1 107 ? 14.734 28.701 9.695 1.00 59.03 107 VAL A CA 1
ATOM 858 C C . VAL A 1 107 ? 15.682 29.106 8.574 1.00 59.03 107 VAL A C 1
ATOM 860 O O . VAL A 1 107 ? 16.587 28.380 8.188 1.00 59.03 107 VAL A O 1
ATOM 863 N N . LEU A 1 108 ? 15.491 30.318 8.054 1.00 54.09 108 LEU A N 1
ATOM 864 C CA . LEU A 1 108 ? 16.504 31.002 7.248 1.00 54.09 108 LEU A CA 1
ATOM 865 C C . LEU A 1 108 ? 16.618 32.470 7.680 1.00 54.09 108 LEU A C 1
ATOM 867 O O . LEU A 1 108 ? 16.320 33.391 6.927 1.00 54.09 108 LEU A O 1
ATOM 871 N N . LYS A 1 109 ? 17.120 32.712 8.899 1.00 52.94 109 LYS A N 1
ATOM 872 C CA . LYS A 1 109 ? 17.808 33.980 9.195 1.00 52.94 109 LYS A CA 1
ATOM 873 C C . LYS A 1 109 ? 19.235 33.876 8.656 1.00 52.94 109 LYS A C 1
ATOM 875 O O . LYS A 1 109 ? 20.144 33.433 9.353 1.00 52.94 109 LYS A O 1
ATOM 880 N N . ARG A 1 110 ? 19.446 34.284 7.402 1.00 53.25 110 ARG A N 1
ATOM 881 C CA . ARG A 1 110 ? 20.794 34.463 6.843 1.00 53.25 110 ARG A CA 1
ATOM 882 C C . ARG A 1 110 ? 21.489 35.626 7.565 1.00 53.25 110 ARG A C 1
ATOM 884 O O . ARG A 1 110 ? 21.211 36.784 7.278 1.00 53.25 110 ARG A O 1
ATOM 891 N N . ARG A 1 111 ? 22.402 35.335 8.499 1.00 51.59 111 ARG A N 1
ATOM 892 C CA . ARG A 1 111 ? 23.411 36.311 8.949 1.00 51.59 111 ARG A CA 1
ATOM 893 C C . ARG A 1 111 ? 24.447 36.456 7.835 1.00 51.59 111 ARG A C 1
ATOM 895 O O . ARG A 1 111 ? 25.121 35.486 7.499 1.00 51.59 111 ARG A O 1
ATOM 902 N N . SER A 1 112 ? 24.572 37.648 7.259 1.00 53.50 112 SER A N 1
ATOM 903 C CA . SER A 1 112 ? 25.642 37.954 6.312 1.00 53.50 112 SER A CA 1
ATOM 904 C C . SER A 1 112 ? 26.987 37.943 7.045 1.00 53.50 112 SER A C 1
ATOM 906 O O . SER A 1 112 ? 27.224 38.733 7.958 1.00 53.50 112 SER A O 1
ATOM 908 N N . LYS A 1 113 ? 27.883 37.029 6.665 1.00 56.97 113 LYS A N 1
ATOM 909 C CA . LYS A 1 113 ? 29.287 37.075 7.081 1.00 56.97 113 LYS A CA 1
ATOM 910 C C . LYS A 1 113 ? 30.083 37.595 5.891 1.00 56.97 113 LYS A C 1
ATOM 912 O O . LYS A 1 113 ? 30.237 36.901 4.891 1.00 56.97 113 LYS A 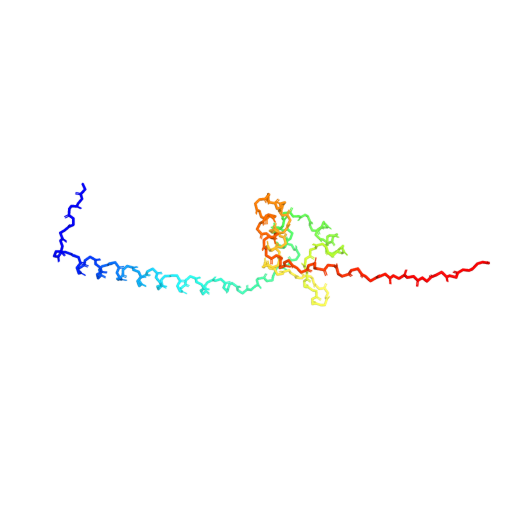O 1
ATOM 917 N N . ARG A 1 114 ? 30.494 38.862 5.981 1.00 54.34 114 ARG A N 1
ATOM 918 C CA . ARG A 1 114 ? 31.403 39.512 5.032 1.00 54.34 114 ARG A CA 1
ATOM 919 C C . ARG A 1 114 ? 32.703 38.706 5.020 1.00 54.34 114 ARG A C 1
ATOM 921 O O . ARG A 1 114 ? 33.341 38.597 6.061 1.00 54.34 114 ARG A O 1
ATOM 928 N N . PHE A 1 115 ? 33.073 38.144 3.876 1.00 50.75 115 PHE A N 1
ATOM 929 C CA . PHE A 1 115 ? 34.426 37.648 3.647 1.00 50.75 115 PHE A CA 1
ATOM 930 C C . PHE A 1 115 ? 35.129 38.639 2.722 1.00 50.75 115 PHE A C 1
ATOM 932 O O . PHE A 1 115 ? 34.935 38.640 1.512 1.00 50.75 115 PHE A O 1
ATOM 939 N N . SER A 1 116 ? 35.893 39.537 3.339 1.00 57.12 116 SER A N 1
ATOM 940 C CA . SER A 1 116 ? 36.972 40.283 2.703 1.00 57.12 116 SER A CA 1
ATOM 941 C C . SER A 1 116 ? 38.207 39.386 2.687 1.00 57.12 116 SER A C 1
ATOM 943 O O . SER A 1 116 ? 38.642 38.939 3.748 1.00 57.12 116 SER A O 1
ATOM 945 N N . GLY A 1 117 ? 38.771 39.124 1.514 1.00 43.84 117 GLY A N 1
ATOM 946 C CA . GLY A 1 117 ? 40.003 38.349 1.396 1.00 43.84 117 GLY A CA 1
ATOM 947 C C . GLY A 1 117 ? 40.421 38.208 -0.055 1.00 43.84 117 GLY A C 1
ATOM 948 O O . GLY A 1 117 ? 40.073 37.227 -0.701 1.00 43.84 117 GLY A O 1
ATOM 949 N N . GLY A 1 118 ? 41.123 39.219 -0.561 1.00 48.69 118 GLY A N 1
ATOM 950 C CA . GLY A 1 118 ? 41.859 39.138 -1.815 1.00 48.69 118 GLY A CA 1
ATOM 951 C C . GLY A 1 118 ? 43.296 38.682 -1.578 1.00 48.69 118 GLY A C 1
ATOM 952 O O . GLY A 1 118 ? 43.884 39.061 -0.576 1.00 48.69 118 GLY A O 1
ATOM 953 N N . TYR A 1 119 ? 43.817 37.910 -2.529 1.00 43.84 119 TYR A N 1
ATOM 954 C CA . TYR A 1 119 ? 45.212 37.751 -2.974 1.00 43.84 119 TYR A CA 1
ATOM 955 C C . TYR A 1 119 ? 45.072 37.127 -4.379 1.00 43.84 119 TYR A C 1
ATOM 957 O O . TYR A 1 119 ? 44.224 36.260 -4.560 1.00 43.84 119 TYR A O 1
ATOM 965 N N . GLY A 1 120 ? 45.747 37.500 -5.458 1.00 47.25 120 GLY A N 1
ATOM 966 C CA . GLY A 1 120 ? 47.000 38.207 -5.688 1.00 47.25 120 GLY A CA 1
ATOM 967 C C . GLY A 1 120 ? 47.574 37.552 -6.956 1.00 47.25 120 GLY A C 1
ATOM 968 O O . GLY A 1 120 ? 47.651 36.325 -7.013 1.00 47.25 120 GLY A O 1
ATOM 969 N N . ARG A 1 121 ? 47.876 38.336 -7.991 1.00 45.72 121 ARG A N 1
ATOM 970 C CA . ARG A 1 121 ? 48.748 37.946 -9.108 1.00 45.72 121 ARG A CA 1
ATOM 971 C C . ARG A 1 121 ? 49.926 38.900 -9.114 1.00 45.72 121 ARG A C 1
ATOM 973 O O . ARG A 1 121 ? 49.684 40.080 -8.773 1.00 45.72 121 ARG A O 1
#

Secondary structure (DSSP, 8-state):
-----GGGHHHHHHHHHHHHHHHHHHHHHHHGGG-----EEEHHHHHHHTT--HHHHHHHHHTT-S--B--TTS-EEEHHHHHHHHHHTSPPPHHHHHHHHHHS-----------------